Protein AF-A0A3D3WXB6-F1 (afdb_monomer)

Secondary structure (DSSP, 8-state):
--HHHHHHHHHT----------S----SS-HHHHHHHHHHHHHHHHHHHHHH----S--------TTTSHHHHHHHH-HHHHHHHHHHHHHHHHHHHHHHHHS-SSTTT-HHHIIIIIIIIIIHHHHHHHH--THHHH-HHHHHHHHHHHHHHHHSTT--SS--PPPPP-

pLDDT: mean 78.6, std 14.73, range [49.75, 97.19]

Structure (mmCIF, N/CA/C/O backbone):
data_AF-A0A3D3WXB6-F1
#
_entry.id   AF-A0A3D3WXB6-F1
#
loop_
_atom_site.group_PDB
_atom_site.id
_atom_site.type_symbol
_atom_site.label_atom_id
_atom_site.label_alt_id
_atom_site.label_comp_id
_atom_site.label_asym_id
_atom_site.label_entity_id
_atom_site.label_seq_id
_atom_site.pdbx_PDB_ins_code
_atom_site.Cartn_x
_atom_site.Cartn_y
_atom_site.Cartn_z
_atom_site.occupancy
_atom_site.B_iso_or_equiv
_atom_site.auth_seq_id
_atom_site.auth_comp_id
_atom_site.auth_asym_id
_atom_site.auth_atom_id
_atom_site.pdbx_PDB_model_num
ATOM 1 N N . MET A 1 1 ? -17.976 31.679 -28.325 1.00 53.91 1 MET A N 1
ATOM 2 C CA . MET A 1 1 ? -17.244 31.969 -27.070 1.00 53.91 1 MET A CA 1
ATOM 3 C C . MET A 1 1 ? -16.551 30.765 -26.379 1.00 53.91 1 MET A C 1
ATOM 5 O O . MET A 1 1 ? -16.183 30.935 -25.226 1.00 53.91 1 MET A O 1
ATOM 9 N N . PRO A 1 2 ? -16.252 29.606 -27.017 1.00 57.16 2 PRO A N 1
ATOM 10 C CA . PRO A 1 2 ? -15.412 28.576 -26.374 1.00 57.16 2 PRO A CA 1
ATOM 11 C C . PRO A 1 2 ? -13.891 28.551 -26.694 1.00 57.16 2 PRO A C 1
ATOM 13 O O . PRO A 1 2 ? -13.177 27.935 -25.907 1.00 57.16 2 PRO A O 1
ATOM 16 N N . PRO A 1 3 ? -13.319 29.182 -27.753 1.00 55.06 3 PRO A N 1
ATOM 17 C CA . PRO A 1 3 ? -11.898 28.958 -28.074 1.00 55.06 3 PRO A CA 1
ATOM 18 C C . PRO A 1 3 ? -10.931 29.712 -27.146 1.00 55.06 3 PRO A C 1
ATOM 20 O O . PRO A 1 3 ? -9.820 29.249 -26.905 1.00 55.06 3 PRO A O 1
ATOM 23 N N . ALA A 1 4 ? -11.356 30.847 -26.579 1.00 55.84 4 ALA A N 1
ATOM 24 C CA . ALA A 1 4 ? -10.511 31.669 -25.710 1.00 55.84 4 ALA A CA 1
ATOM 25 C C . ALA A 1 4 ? -10.256 31.020 -24.335 1.00 55.84 4 ALA A C 1
ATOM 27 O O . ALA A 1 4 ? -9.158 31.130 -23.802 1.00 55.84 4 ALA A O 1
ATOM 28 N N . LEU A 1 5 ? -11.236 30.288 -23.787 1.00 57.22 5 LEU A N 1
ATOM 29 C CA . LEU A 1 5 ? -11.084 29.556 -22.521 1.00 57.22 5 LEU A CA 1
ATOM 30 C C . LEU A 1 5 ? -10.130 28.358 -22.656 1.00 57.22 5 LEU A C 1
ATOM 32 O O . LEU A 1 5 ? -9.362 28.083 -21.736 1.00 57.22 5 LEU A O 1
ATOM 36 N N . ALA A 1 6 ? -10.126 27.687 -23.813 1.00 56.78 6 ALA A N 1
ATOM 37 C CA . ALA A 1 6 ? -9.205 26.584 -24.086 1.00 56.78 6 ALA A CA 1
ATOM 38 C C . ALA A 1 6 ? -7.742 27.060 -24.180 1.00 56.78 6 ALA A C 1
ATOM 40 O O . ALA A 1 6 ? -6.854 26.407 -23.635 1.00 56.78 6 ALA A O 1
ATOM 41 N N . LEU A 1 7 ? -7.499 28.229 -24.792 1.00 56.19 7 LEU A N 1
ATOM 42 C CA . LEU A 1 7 ? -6.156 28.817 -24.897 1.00 56.19 7 LEU A CA 1
ATOM 43 C C . LEU A 1 7 ? -5.570 29.206 -23.528 1.00 56.19 7 LEU A C 1
ATOM 45 O O . LEU A 1 7 ? -4.381 29.006 -23.276 1.00 56.19 7 LEU A O 1
ATOM 49 N N . VAL A 1 8 ? -6.404 29.728 -22.624 1.00 60.19 8 VAL A N 1
ATOM 50 C CA . VAL A 1 8 ? -5.985 30.083 -21.257 1.00 60.19 8 VAL A CA 1
ATOM 51 C C . VAL A 1 8 ? -5.663 28.828 -20.435 1.00 60.19 8 VAL A C 1
ATOM 53 O O . VAL A 1 8 ? -4.673 28.815 -19.708 1.00 60.19 8 VAL A O 1
ATOM 56 N N . GLY A 1 9 ? -6.427 27.742 -20.607 1.00 59.12 9 GLY A N 1
ATOM 57 C CA . GLY A 1 9 ? -6.148 26.454 -19.961 1.00 59.12 9 GLY A CA 1
ATOM 58 C C . GLY A 1 9 ? -4.819 25.823 -20.395 1.00 59.12 9 GLY A C 1
ATOM 59 O O . GLY A 1 9 ? -4.107 25.269 -19.561 1.00 59.12 9 GLY A O 1
ATOM 60 N N . SER A 1 10 ? -4.436 25.962 -21.671 1.00 60.25 10 SER A N 1
ATOM 61 C CA . SER A 1 10 ? -3.147 25.459 -22.173 1.00 60.25 10 SER A CA 1
ATOM 62 C C . SER A 1 10 ? -1.930 26.250 -21.684 1.00 60.25 10 SER A C 1
ATOM 64 O O . SER A 1 10 ? -0.851 25.680 -21.558 1.00 60.25 10 SER A O 1
ATOM 66 N N . LEU A 1 11 ? -2.087 27.539 -21.364 1.00 62.34 11 LEU A N 1
ATOM 67 C CA . LEU A 1 11 ? -1.008 28.373 -20.810 1.00 62.34 11 LEU A CA 1
ATOM 68 C C . LEU A 1 11 ? -0.814 28.166 -19.298 1.00 62.34 11 LEU A C 1
ATOM 70 O O . LEU A 1 11 ? 0.238 28.499 -18.760 1.00 62.34 11 LEU A O 1
ATOM 74 N N . ALA A 1 12 ? -1.806 27.579 -18.625 1.00 62.59 12 ALA A N 1
ATOM 75 C CA . ALA A 1 12 ? -1.734 27.138 -17.233 1.00 62.59 12 ALA A CA 1
ATOM 76 C C . ALA A 1 12 ? -1.320 25.659 -17.095 1.00 62.59 12 ALA A C 1
ATOM 78 O O . ALA A 1 12 ? -1.437 25.080 -16.013 1.00 62.59 12 ALA A O 1
ATOM 79 N N . ALA A 1 13 ? -0.845 25.028 -18.174 1.00 62.56 13 ALA A N 1
ATOM 80 C CA . ALA A 1 13 ? -0.333 23.668 -18.128 1.00 62.56 13 ALA A CA 1
ATOM 81 C C . ALA A 1 13 ? 1.020 23.653 -17.404 1.00 62.56 13 ALA A C 1
ATOM 83 O O . ALA A 1 13 ? 2.072 23.918 -17.983 1.00 62.56 13 ALA A O 1
ATOM 84 N N . TRP A 1 14 ? 0.992 23.366 -16.105 1.00 64.56 14 TRP A N 1
ATOM 85 C CA . TRP A 1 14 ? 2.206 23.067 -15.359 1.00 64.56 14 TRP A CA 1
ATOM 86 C C . TRP A 1 14 ? 2.759 21.708 -15.797 1.00 64.56 14 TRP A C 1
ATOM 88 O O . TRP A 1 14 ? 1.973 20.791 -16.062 1.00 64.56 14 TRP A O 1
ATOM 98 N N . PRO A 1 15 ? 4.092 21.534 -15.844 1.00 63.47 15 PRO A N 1
ATOM 99 C CA . PRO A 1 15 ? 4.677 20.220 -16.042 1.00 63.47 15 PRO A CA 1
ATOM 100 C C . PRO A 1 15 ? 4.175 19.293 -14.932 1.00 63.47 15 PRO A C 1
ATOM 102 O O . PRO A 1 15 ? 4.464 19.488 -13.751 1.00 63.47 15 PRO A O 1
ATOM 105 N N . VAL A 1 16 ? 3.387 18.286 -15.300 1.00 61.62 16 VAL A N 1
ATOM 106 C CA . VAL A 1 16 ? 2.995 17.232 -14.368 1.00 61.62 16 VAL A CA 1
ATOM 107 C C . VAL A 1 16 ? 4.195 16.303 -14.245 1.00 61.62 16 VAL A C 1
ATOM 109 O O . VAL A 1 16 ? 4.446 15.485 -15.118 1.00 61.62 16 VAL A O 1
ATOM 112 N N . TYR A 1 17 ? 4.959 16.411 -13.163 1.00 60.94 17 TYR A N 1
ATOM 113 C CA . TYR A 1 17 ? 6.138 15.567 -12.907 1.00 60.94 17 TYR A CA 1
ATOM 114 C C . TYR A 1 17 ? 5.798 14.106 -12.539 1.00 60.94 17 TYR A C 1
ATOM 116 O O . TYR A 1 17 ? 6.675 13.339 -12.163 1.00 60.94 17 TYR A O 1
ATOM 124 N N . ALA A 1 18 ? 4.538 13.682 -12.683 1.00 59.09 18 ALA A N 1
ATOM 125 C CA . ALA A 1 18 ? 4.076 12.325 -12.375 1.00 59.09 18 ALA A CA 1
ATOM 126 C C . ALA A 1 18 ? 4.216 11.331 -13.549 1.00 59.09 18 ALA A C 1
ATOM 128 O O . ALA A 1 18 ? 3.526 10.311 -13.586 1.00 59.09 18 ALA A O 1
ATOM 129 N N . HIS A 1 19 ? 5.082 11.610 -14.527 1.00 62.78 19 HIS A N 1
ATOM 130 C CA . HIS A 1 19 ? 5.372 10.660 -15.602 1.00 62.78 19 HIS A CA 1
ATOM 131 C C . HIS A 1 19 ? 6.278 9.556 -15.037 1.00 62.78 19 HIS A C 1
ATOM 133 O O . HIS A 1 19 ? 7.495 9.684 -15.012 1.00 62.78 19 HIS A O 1
ATOM 139 N N . GLY A 1 20 ? 5.670 8.476 -14.535 1.00 57.06 20 GLY A N 1
ATOM 140 C CA . GLY A 1 20 ? 6.374 7.343 -13.915 1.00 57.06 20 GLY A CA 1
ATOM 141 C C . GLY A 1 20 ? 7.113 6.421 -14.892 1.00 57.06 20 GLY A C 1
ATOM 142 O O . GLY A 1 20 ? 7.724 5.445 -14.465 1.00 57.06 20 GLY A O 1
ATOM 143 N N . PHE A 1 21 ? 7.059 6.706 -16.192 1.00 56.75 21 PHE A N 1
ATOM 144 C CA . PHE A 1 21 ? 7.788 5.955 -17.206 1.00 56.75 21 PHE A CA 1
ATOM 145 C C . PHE A 1 21 ? 9.068 6.710 -17.562 1.00 56.75 21 PHE A C 1
ATOM 147 O O . PHE A 1 21 ? 9.014 7.856 -18.006 1.00 56.75 21 PHE A O 1
ATOM 154 N N . GLY A 1 22 ? 10.214 6.063 -17.332 1.00 63.41 22 GLY A N 1
ATOM 155 C CA . GLY A 1 22 ? 11.526 6.566 -17.732 1.00 63.41 22 GLY A CA 1
ATOM 156 C C . GLY A 1 22 ? 11.685 6.662 -19.254 1.00 63.41 22 GLY A C 1
ATOM 157 O O . GLY A 1 22 ? 10.726 6.535 -20.017 1.00 63.41 22 GLY A O 1
ATOM 158 N N . GLN A 1 23 ? 12.922 6.881 -19.706 1.00 63.38 23 GLN A N 1
ATOM 159 C CA . GLN A 1 23 ? 13.237 6.914 -21.136 1.00 63.38 23 GLN A CA 1
ATOM 160 C C . GLN A 1 23 ? 12.721 5.656 -21.844 1.00 63.38 23 GLN A C 1
ATOM 162 O O . GLN A 1 23 ? 12.730 4.566 -21.265 1.00 63.38 23 GLN A O 1
ATOM 167 N N . ARG A 1 24 ? 12.287 5.810 -23.105 1.00 62.62 24 ARG A N 1
ATOM 168 C CA . ARG A 1 24 ? 11.930 4.676 -23.965 1.00 62.62 24 ARG A CA 1
ATOM 169 C C . ARG A 1 24 ? 13.079 3.679 -23.937 1.00 62.62 24 ARG A C 1
ATOM 171 O O . ARG A 1 24 ? 14.156 3.947 -24.458 1.00 62.62 24 ARG A O 1
ATOM 178 N N . THR A 1 25 ? 12.849 2.556 -23.271 1.00 60.19 25 THR A N 1
ATOM 179 C CA . THR A 1 25 ? 13.794 1.452 -23.284 1.00 60.19 25 THR A CA 1
ATOM 180 C C . THR A 1 25 ? 13.609 0.778 -24.630 1.00 60.19 25 THR A C 1
ATOM 182 O O . THR A 1 25 ? 12.564 0.178 -24.883 1.00 60.19 25 THR A O 1
ATOM 185 N N . GLU A 1 26 ? 14.580 0.948 -25.521 1.00 73.50 26 GLU A N 1
ATOM 186 C CA . GLU A 1 26 ? 14.616 0.186 -26.764 1.00 73.50 26 GLU A CA 1
ATOM 187 C C . GLU A 1 26 ? 14.695 -1.298 -26.398 1.00 73.50 26 GLU A C 1
ATOM 189 O O . GLU A 1 26 ? 15.518 -1.702 -25.568 1.00 73.50 26 GLU A O 1
ATOM 194 N N . LEU A 1 27 ? 13.795 -2.111 -26.954 1.00 74.56 27 LEU A N 1
ATOM 195 C CA . LEU A 1 27 ? 13.820 -3.537 -26.665 1.00 74.56 27 LEU A CA 1
ATOM 196 C C . LEU A 1 27 ? 15.116 -4.129 -27.234 1.00 74.56 27 LEU A C 1
ATOM 198 O O . LEU A 1 27 ? 15.419 -3.902 -28.405 1.00 74.56 27 LEU A O 1
ATOM 202 N N . PRO A 1 28 ? 15.845 -4.959 -26.466 1.00 79.69 28 PRO A N 1
ATOM 203 C CA . PRO A 1 28 ? 17.051 -5.621 -26.965 1.00 79.69 28 PRO A CA 1
ATOM 204 C C . PRO A 1 28 ? 16.762 -6.627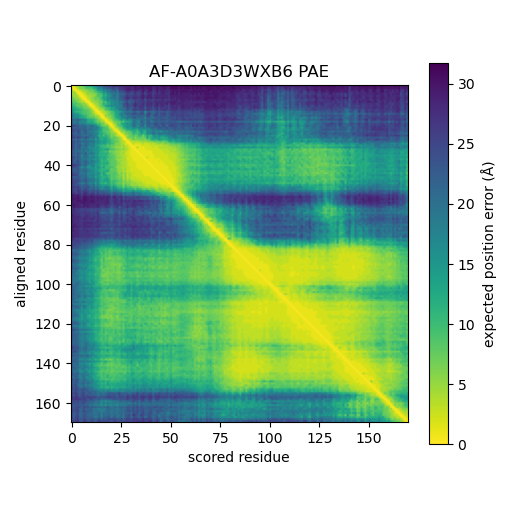 -28.095 1.00 79.69 28 PRO A C 1
ATOM 206 O O . PRO A 1 28 ? 17.688 -7.148 -28.709 1.00 79.69 28 PRO A O 1
ATOM 209 N N . VAL A 1 29 ? 15.484 -6.912 -28.373 1.00 85.06 29 VAL A N 1
ATOM 210 C CA . VAL A 1 29 ? 15.010 -7.906 -29.339 1.00 85.06 29 VAL A CA 1
ATOM 211 C C . VAL A 1 29 ? 14.079 -7.228 -30.356 1.00 85.06 29 VAL A C 1
ATOM 213 O O . VAL A 1 29 ? 13.261 -6.397 -29.952 1.00 85.06 29 VAL A O 1
ATOM 216 N N . PRO A 1 30 ? 14.133 -7.590 -31.656 1.00 90.25 30 PRO A N 1
ATOM 217 C CA . PRO A 1 30 ? 13.221 -7.050 -32.662 1.00 90.25 30 PRO A CA 1
ATOM 218 C C . PRO A 1 30 ? 11.743 -7.201 -32.275 1.00 90.25 30 PRO A C 1
ATOM 220 O O . PRO A 1 30 ? 11.323 -8.248 -31.774 1.00 90.25 30 PRO A O 1
ATOM 223 N N . LEU A 1 31 ? 10.940 -6.175 -32.581 1.00 87.69 31 LEU A N 1
ATOM 224 C CA . LEU A 1 31 ? 9.535 -6.067 -32.168 1.00 87.69 31 LEU A CA 1
ATOM 225 C C . LEU A 1 31 ? 8.700 -7.314 -32.503 1.00 87.69 31 LEU A C 1
ATOM 227 O O . LEU A 1 31 ? 7.903 -7.751 -31.679 1.00 87.69 31 LEU A O 1
ATOM 231 N N . GLY A 1 32 ? 8.898 -7.914 -33.681 1.00 91.81 32 GLY A N 1
ATOM 232 C CA . GLY A 1 32 ? 8.151 -9.106 -34.099 1.00 91.81 32 GLY A CA 1
ATOM 233 C C . GLY A 1 32 ? 8.340 -10.297 -33.155 1.00 91.81 32 GLY A C 1
ATOM 234 O O . GLY A 1 32 ? 7.360 -10.900 -32.725 1.00 91.81 32 GLY A O 1
ATOM 235 N N . TYR A 1 33 ? 9.583 -10.591 -32.762 1.00 91.81 33 TYR A N 1
ATOM 236 C CA . TYR A 1 33 ? 9.871 -11.674 -31.817 1.00 91.81 33 TYR A CA 1
ATOM 237 C C . TYR A 1 33 ? 9.312 -11.376 -30.426 1.00 91.81 33 TYR A C 1
ATOM 239 O O . TYR A 1 33 ? 8.780 -12.276 -29.779 1.00 91.81 33 TYR A O 1
ATOM 247 N N . PHE A 1 34 ? 9.373 -10.114 -29.987 1.00 90.44 34 PHE A N 1
ATOM 248 C CA . PHE A 1 34 ? 8.766 -9.705 -28.723 1.00 90.44 34 PHE A CA 1
ATOM 249 C C . PHE A 1 34 ? 7.247 -9.907 -28.726 1.00 90.44 34 PHE A C 1
ATOM 251 O O . PHE A 1 34 ? 6.714 -10.492 -27.789 1.00 90.44 34 PHE A O 1
ATOM 258 N N . LEU A 1 35 ? 6.550 -9.475 -29.781 1.00 94.19 35 LEU A N 1
ATOM 259 C CA . LEU A 1 35 ? 5.094 -9.609 -29.884 1.00 94.19 35 LEU A CA 1
ATOM 260 C C . LEU A 1 35 ? 4.653 -11.075 -29.933 1.00 94.19 35 LEU A C 1
ATOM 262 O O . LEU A 1 35 ? 3.706 -11.446 -29.241 1.00 94.19 35 LEU A O 1
ATOM 266 N N . VAL A 1 36 ? 5.355 -11.916 -30.700 1.00 96.44 36 VAL A N 1
ATOM 267 C CA . VAL A 1 36 ? 5.080 -13.360 -30.751 1.00 96.44 36 VAL A CA 1
ATOM 268 C C . VAL A 1 36 ? 5.322 -14.001 -29.384 1.00 96.44 36 VAL A C 1
ATOM 270 O O . VAL A 1 36 ? 4.467 -14.740 -28.899 1.00 96.44 36 VAL A O 1
ATOM 273 N N . GLY A 1 37 ? 6.441 -13.684 -28.727 1.00 94.69 37 GLY A N 1
ATOM 274 C CA . GLY A 1 37 ? 6.759 -14.196 -27.394 1.00 94.69 37 GLY A CA 1
ATOM 275 C C . GLY A 1 37 ? 5.751 -13.761 -26.327 1.00 94.69 37 GLY A C 1
ATOM 276 O O . GLY A 1 37 ? 5.265 -14.597 -25.569 1.00 94.69 37 GLY A O 1
ATOM 277 N N . ALA A 1 38 ? 5.383 -12.477 -26.298 1.00 93.69 38 ALA A N 1
ATOM 278 C CA . ALA A 1 38 ? 4.382 -11.941 -25.379 1.00 93.69 38 ALA A CA 1
ATOM 279 C C . ALA A 1 38 ? 3.003 -12.577 -25.617 1.00 93.69 38 ALA A C 1
ATOM 281 O O . ALA A 1 38 ? 2.352 -13.004 -24.664 1.00 93.69 38 ALA A O 1
ATOM 282 N N . GLY A 1 39 ? 2.583 -12.702 -26.880 1.00 97.19 39 GLY A N 1
ATOM 283 C CA . GLY A 1 39 ? 1.328 -13.357 -27.248 1.00 97.19 39 GLY A CA 1
ATOM 284 C C . GLY A 1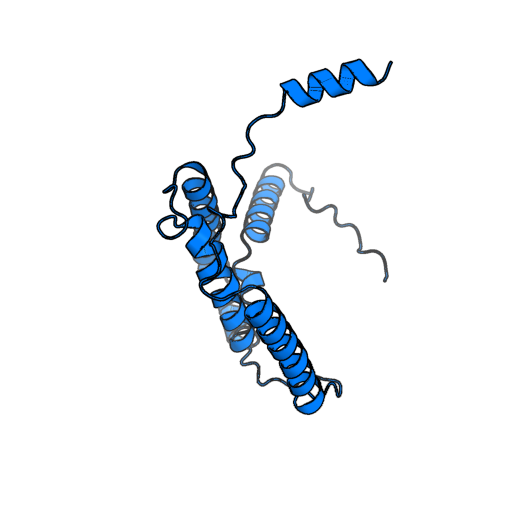 39 ? 1.287 -14.824 -26.820 1.00 97.19 39 GLY A C 1
ATOM 285 O O . GLY A 1 39 ? 0.310 -15.258 -26.208 1.00 97.19 39 GLY A O 1
ATOM 286 N N . LEU A 1 40 ? 2.366 -15.573 -27.068 1.00 97.12 40 LEU A N 1
ATOM 287 C CA . LEU A 1 40 ? 2.489 -16.968 -26.640 1.00 97.12 40 LEU A CA 1
ATOM 288 C C . LEU A 1 40 ? 2.486 -17.105 -25.116 1.00 97.12 40 LEU A C 1
ATOM 290 O O . LEU A 1 40 ? 1.788 -17.970 -24.597 1.00 97.12 40 LEU A O 1
ATOM 294 N N . ALA A 1 41 ? 3.216 -16.253 -24.393 1.00 96.50 41 ALA A N 1
ATOM 295 C CA . ALA A 1 41 ? 3.247 -16.282 -22.932 1.00 96.50 41 ALA A CA 1
ATOM 296 C C . ALA A 1 41 ? 1.849 -16.061 -22.333 1.00 96.50 41 ALA A C 1
ATOM 298 O O . ALA A 1 41 ? 1.425 -16.816 -21.456 1.00 96.50 41 ALA A O 1
ATOM 299 N N . VAL A 1 42 ? 1.104 -15.075 -22.850 1.00 96.69 42 VAL A N 1
ATOM 300 C CA . VAL A 1 42 ? -0.282 -14.820 -22.438 1.00 96.69 42 VAL A CA 1
ATOM 301 C C . VAL A 1 42 ? -1.166 -16.026 -22.762 1.00 96.69 42 VAL A C 1
ATOM 303 O O . VAL A 1 42 ? -1.808 -16.557 -21.857 1.00 96.69 42 VAL A O 1
ATOM 306 N N . ALA A 1 43 ? -1.160 -16.518 -24.005 1.00 97.06 43 ALA A N 1
ATOM 307 C CA . ALA A 1 43 ? -1.972 -17.668 -24.410 1.00 97.06 43 ALA A CA 1
ATOM 308 C C . ALA A 1 43 ? -1.694 -18.912 -23.547 1.00 97.06 43 ALA A C 1
ATOM 310 O O . ALA A 1 43 ? -2.626 -19.525 -23.027 1.00 97.06 43 ALA A O 1
ATOM 311 N N . LEU A 1 44 ? -0.420 -19.246 -23.327 1.00 96.50 44 LEU A N 1
ATOM 312 C CA . LEU A 1 44 ? -0.015 -20.380 -22.496 1.00 96.50 44 LEU A CA 1
ATOM 313 C C . LEU A 1 44 ? -0.423 -20.199 -21.033 1.00 96.50 44 LEU A C 1
ATOM 315 O O . LEU A 1 44 ? -0.878 -21.160 -20.421 1.00 96.50 44 LEU A O 1
ATOM 319 N N . SER A 1 45 ? -0.325 -18.989 -20.471 1.00 94.38 45 SER A N 1
ATOM 320 C CA . SER A 1 45 ? -0.787 -18.728 -19.101 1.00 94.38 45 SER A CA 1
ATOM 321 C C . SER A 1 45 ? -2.286 -18.992 -18.932 1.00 94.38 45 SER A C 1
ATOM 323 O O . SER A 1 45 ? -2.681 -19.630 -17.959 1.00 94.38 45 SER A O 1
ATOM 325 N N . PHE A 1 46 ? -3.115 -18.590 -19.902 1.00 94.19 46 PHE A N 1
ATOM 326 C CA . PHE A 1 46 ? -4.547 -18.887 -19.889 1.00 94.19 46 PHE A CA 1
ATOM 327 C C . PHE A 1 46 ? -4.816 -20.382 -20.043 1.00 94.19 46 PHE A C 1
ATOM 329 O O . PHE A 1 46 ? -5.664 -20.907 -19.329 1.00 94.19 46 PHE A O 1
ATOM 336 N N . VAL A 1 47 ? -4.088 -21.079 -20.924 1.00 94.94 47 VAL A N 1
ATOM 337 C CA . VAL A 1 47 ? -4.205 -22.539 -21.068 1.00 94.94 47 VAL A CA 1
ATOM 338 C C . VAL A 1 47 ? -3.846 -23.241 -19.759 1.00 94.94 47 VAL A C 1
ATOM 340 O O . VAL A 1 47 ? -4.595 -24.104 -19.309 1.00 94.94 47 VAL A O 1
ATOM 343 N N . LEU A 1 48 ? -2.751 -22.844 -19.107 1.00 92.62 48 LEU A N 1
ATOM 344 C CA . LEU A 1 48 ? -2.338 -23.395 -17.816 1.00 92.62 48 LEU A CA 1
ATOM 345 C C . LEU A 1 48 ? -3.376 -23.118 -16.730 1.00 92.62 48 LEU A C 1
ATOM 347 O O . LEU A 1 48 ? -3.766 -24.037 -16.025 1.00 92.62 48 LEU A O 1
ATOM 351 N N . ILE A 1 49 ? -3.872 -21.886 -16.607 1.00 89.06 49 ILE A N 1
ATOM 352 C CA . ILE A 1 49 ? -4.894 -21.551 -15.606 1.00 89.06 49 ILE A CA 1
ATOM 353 C C . ILE A 1 49 ? -6.191 -22.320 -15.887 1.00 89.06 49 ILE A C 1
ATOM 355 O O . ILE A 1 49 ? -6.755 -22.902 -14.972 1.00 89.06 49 ILE A O 1
ATOM 359 N N . SER A 1 50 ? -6.630 -22.388 -17.144 1.00 88.06 50 SER A N 1
ATOM 360 C CA . SER A 1 50 ? -7.844 -23.106 -17.556 1.00 88.06 50 SER A CA 1
ATOM 361 C C . SER A 1 50 ? -7.771 -24.613 -17.287 1.00 88.06 50 SER A C 1
ATOM 363 O O . SER A 1 50 ? -8.779 -25.235 -16.975 1.00 88.06 50 SER A O 1
ATOM 365 N N . THR A 1 51 ? -6.580 -25.210 -17.406 1.00 87.88 51 THR A N 1
ATOM 366 C CA . THR A 1 51 ? -6.384 -26.658 -17.221 1.00 87.88 51 THR A CA 1
ATOM 367 C C . THR A 1 51 ? -6.032 -27.050 -15.788 1.00 87.88 51 THR A C 1
ATOM 369 O O . THR A 1 51 ? -6.374 -28.152 -15.371 1.00 87.88 51 THR A O 1
ATOM 372 N N . LEU A 1 52 ? -5.340 -26.185 -15.041 1.00 83.75 52 LEU A N 1
ATOM 373 C CA . LEU A 1 52 ? -4.832 -26.488 -13.698 1.00 83.75 52 LEU A CA 1
ATOM 374 C C . LEU A 1 52 ? -5.693 -25.912 -12.569 1.00 83.75 52 LEU A C 1
ATOM 376 O O . LEU A 1 52 ? -5.584 -26.381 -11.436 1.00 83.75 52 LEU A O 1
ATOM 380 N N . VAL A 1 53 ? -6.492 -24.874 -12.830 1.00 80.75 53 VAL A N 1
ATOM 381 C CA . VAL A 1 53 ? -7.298 -24.209 -11.800 1.00 80.75 53 VAL A CA 1
ATOM 382 C C . VAL A 1 53 ? -8.754 -24.630 -11.936 1.00 80.75 53 VAL A C 1
ATOM 384 O O . VAL A 1 53 ? -9.498 -24.098 -12.757 1.00 80.75 53 VAL A O 1
ATOM 387 N N . ASP A 1 54 ? -9.182 -25.542 -11.066 1.00 75.00 54 ASP A N 1
ATOM 388 C CA . ASP A 1 54 ? -10.597 -25.854 -10.894 1.00 75.00 54 ASP A CA 1
ATOM 389 C C . ASP A 1 54 ? -11.321 -24.697 -10.191 1.00 75.00 54 ASP A C 1
ATOM 391 O O . ASP A 1 54 ? -11.033 -24.341 -9.047 1.00 75.00 54 ASP A O 1
ATOM 395 N N . ILE A 1 55 ? -12.311 -24.120 -10.878 1.00 66.25 55 ILE A N 1
ATOM 396 C CA . ILE A 1 55 ? -13.190 -23.051 -10.365 1.00 66.25 55 ILE A CA 1
ATOM 397 C C . ILE A 1 55 ? -14.392 -23.658 -9.607 1.00 66.25 55 ILE A C 1
ATOM 399 O O . ILE A 1 55 ? -15.406 -22.999 -9.370 1.00 66.25 55 ILE A O 1
ATOM 403 N N . SER A 1 56 ? -14.326 -24.940 -9.227 1.00 58.03 56 SER A N 1
ATOM 404 C CA . SER A 1 56 ? -15.370 -25.576 -8.424 1.00 58.03 56 SER A CA 1
ATOM 405 C C . SER A 1 56 ? -15.428 -24.903 -7.050 1.00 58.03 56 SER A C 1
ATOM 407 O O . SER A 1 56 ? -14.439 -24.855 -6.320 1.00 58.03 56 SER A O 1
ATOM 409 N N . GLY A 1 57 ? -16.586 -24.315 -6.750 1.00 60.72 57 GLY A N 1
ATOM 410 C CA . GLY A 1 57 ? -16.789 -23.354 -5.673 1.00 60.72 57 GLY A CA 1
ATOM 411 C C . GLY A 1 57 ? -16.333 -23.817 -4.288 1.00 60.72 57 GLY A C 1
ATOM 412 O O . GLY A 1 57 ? -16.476 -24.977 -3.916 1.00 60.72 57 GLY A O 1
ATOM 413 N N . GLN A 1 58 ? -15.894 -22.820 -3.514 1.00 56.22 58 GLN A N 1
ATOM 414 C CA . GLN A 1 58 ? -15.217 -22.869 -2.212 1.00 56.22 58 GLN A CA 1
ATOM 415 C C . GLN A 1 58 ? -13.701 -23.071 -2.332 1.00 56.22 58 GLN A C 1
ATOM 417 O O . GLN A 1 58 ? -13.203 -24.189 -2.203 1.00 56.22 58 GLN A O 1
ATOM 422 N N . PRO A 1 59 ? -12.935 -21.977 -2.497 1.00 54.31 59 PRO A N 1
ATOM 423 C CA . PRO A 1 59 ? -11.496 -22.025 -2.321 1.00 54.31 59 PRO A CA 1
ATOM 424 C C . PRO A 1 59 ? -11.170 -22.324 -0.850 1.00 54.31 59 PRO A C 1
ATOM 426 O O . PRO A 1 59 ? -10.949 -21.422 -0.040 1.00 54.31 59 PRO A O 1
ATOM 429 N N . SER A 1 60 ? -11.125 -23.607 -0.492 1.00 55.00 60 SER A N 1
ATOM 430 C CA . SER A 1 60 ? -10.531 -24.089 0.754 1.00 55.00 60 SER A CA 1
ATOM 431 C C . SER A 1 60 ? -9.011 -24.100 0.599 1.00 55.00 60 SER A C 1
ATOM 433 O O . SER A 1 60 ? -8.357 -25.136 0.685 1.00 55.00 60 SER A O 1
ATOM 435 N N . TYR A 1 61 ? -8.429 -22.930 0.329 1.00 55.56 61 TYR A N 1
ATOM 436 C CA . TYR A 1 61 ? -6.991 -22.765 0.477 1.00 55.56 61 TYR A CA 1
ATOM 437 C C . TYR A 1 61 ? -6.656 -22.941 1.957 1.00 55.56 61 TYR A C 1
ATOM 439 O O . TYR A 1 61 ? -7.347 -22.397 2.825 1.00 55.56 61 TYR A O 1
ATOM 447 N N . TRP A 1 62 ? -5.587 -23.678 2.253 1.00 51.38 62 TRP A N 1
ATOM 448 C CA . TRP A 1 62 ? -5.021 -23.757 3.595 1.00 51.38 62 TRP A CA 1
ATOM 449 C C . TRP A 1 62 ? -4.520 -22.362 3.989 1.00 51.38 62 TRP A C 1
ATOM 451 O O . TRP A 1 62 ? -3.388 -21.976 3.714 1.00 51.38 62 TRP A O 1
ATOM 461 N N . ARG A 1 63 ? -5.394 -21.553 4.587 1.00 57.31 63 ARG A N 1
ATOM 462 C CA . ARG A 1 63 ? -5.046 -20.234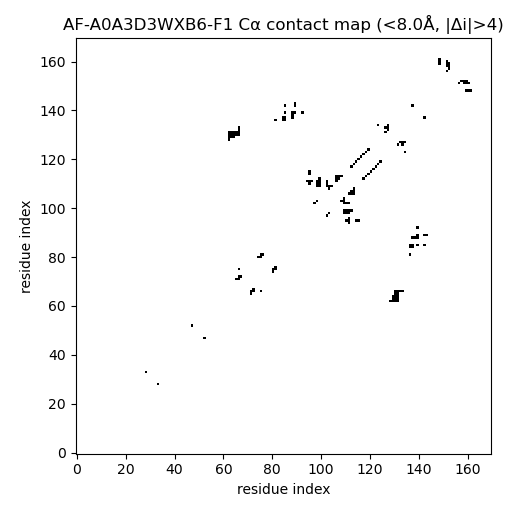 5.111 1.00 57.31 63 ARG A CA 1
ATOM 463 C C . ARG A 1 63 ? -4.807 -20.398 6.595 1.00 57.31 63 ARG A C 1
ATOM 465 O O . ARG A 1 63 ? -5.744 -20.598 7.368 1.00 57.31 63 ARG A O 1
ATOM 472 N N . HIS A 1 64 ? -3.551 -20.290 7.004 1.00 55.69 64 HIS A N 1
ATOM 473 C CA . HIS A 1 64 ? -3.228 -20.129 8.409 1.00 55.69 64 HIS A CA 1
ATOM 474 C C . HIS A 1 64 ? -3.658 -18.724 8.840 1.00 55.69 64 HIS A C 1
ATOM 476 O O . HIS A 1 64 ? -2.905 -17.759 8.802 1.00 55.69 64 HIS A O 1
ATOM 482 N N . ASN A 1 65 ? -4.927 -18.595 9.224 1.00 57.56 65 ASN A N 1
ATOM 483 C CA . ASN A 1 65 ? -5.461 -17.361 9.776 1.00 57.56 65 ASN A CA 1
ATOM 484 C C . ASN A 1 65 ? -4.973 -17.201 11.222 1.00 57.56 65 ASN A C 1
ATOM 486 O O . ASN A 1 65 ? -5.708 -17.484 12.171 1.00 57.56 65 ASN A O 1
ATOM 490 N N . LEU A 1 66 ? -3.730 -16.740 11.386 1.00 57.19 66 LEU A N 1
ATOM 491 C CA . LEU A 1 66 ? -3.140 -16.490 12.704 1.00 57.19 66 LEU A CA 1
ATOM 492 C C . LEU A 1 66 ? -3.914 -15.416 13.477 1.00 57.19 66 LEU A C 1
ATOM 494 O O . LEU A 1 66 ? -3.847 -15.408 14.695 1.00 57.19 66 LEU A O 1
ATOM 498 N N . ILE A 1 67 ? -4.670 -14.540 12.801 1.00 54.69 67 ILE A N 1
ATOM 499 C CA . ILE A 1 67 ? -5.500 -13.495 13.428 1.00 54.69 67 ILE A CA 1
ATOM 500 C C . ILE A 1 67 ? -6.857 -14.052 13.900 1.00 54.69 67 ILE A C 1
ATOM 502 O O . ILE A 1 67 ? -7.441 -13.531 14.853 1.00 54.69 67 ILE A O 1
ATOM 506 N N . GLY A 1 68 ? -7.357 -15.121 13.276 1.00 51.47 68 GLY A N 1
ATOM 507 C CA . GLY A 1 68 ? -8.654 -15.739 13.563 1.00 51.47 68 GLY A CA 1
ATOM 508 C C . GLY A 1 68 ? -8.705 -16.558 14.855 1.00 51.47 68 GLY A C 1
ATOM 509 O O . GLY A 1 68 ? -9.800 -16.864 15.331 1.00 51.47 68 GLY A O 1
ATOM 510 N N . HIS A 1 69 ? -7.554 -16.886 15.443 1.00 55.84 69 HIS A N 1
ATOM 511 C CA . HIS A 1 69 ? -7.482 -17.614 16.705 1.00 55.84 69 HIS A CA 1
ATOM 512 C C . HIS A 1 69 ? -7.992 -16.742 17.871 1.00 55.84 69 HIS A C 1
ATOM 514 O O . HIS A 1 69 ? -7.773 -15.534 17.941 1.00 55.84 69 HIS A O 1
ATOM 520 N N . ARG A 1 70 ? -8.718 -17.329 18.829 1.00 53.19 70 ARG A N 1
ATOM 521 C CA . ARG A 1 70 ? -9.330 -16.565 19.942 1.00 53.19 70 ARG A CA 1
ATOM 522 C C . ARG A 1 70 ? -8.293 -15.795 20.777 1.00 53.19 70 ARG A C 1
ATOM 524 O O . ARG A 1 70 ? -8.601 -14.732 21.305 1.00 53.19 70 ARG A O 1
ATOM 531 N N . TRP A 1 71 ? -7.065 -16.306 20.831 1.00 49.75 71 TRP A N 1
ATOM 532 C CA . TRP A 1 71 ? -5.932 -15.714 21.545 1.00 49.75 71 TRP A CA 1
ATOM 533 C C . TRP A 1 71 ? -5.311 -14.521 20.809 1.00 49.75 71 TRP A C 1
ATOM 535 O O . TRP A 1 71 ? -5.040 -13.493 21.428 1.00 49.75 71 TRP A O 1
ATOM 545 N N . SER A 1 72 ? -5.163 -14.602 19.484 1.00 55.16 72 SER A N 1
ATOM 546 C CA . SER A 1 72 ? -4.666 -13.488 18.671 1.00 55.16 72 SER A CA 1
ATOM 547 C C . SER A 1 72 ? -5.640 -12.320 18.683 1.00 55.16 72 SER A C 1
ATOM 549 O O . SER A 1 72 ? -5.193 -11.189 18.807 1.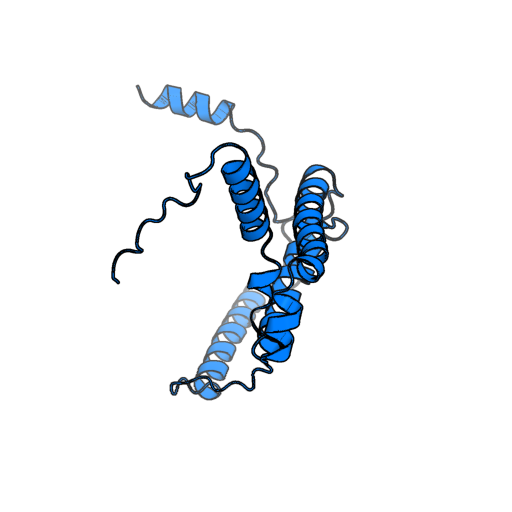00 55.16 72 SER A O 1
ATOM 551 N N . LYS A 1 73 ? -6.961 -12.565 18.654 1.00 56.31 73 LYS A N 1
ATOM 552 C CA . LYS A 1 73 ? -7.959 -11.493 18.808 1.00 56.31 73 LYS A CA 1
ATOM 553 C C . LYS A 1 73 ? -7.793 -10.740 20.123 1.00 56.31 73 LYS A C 1
ATOM 555 O O . LYS A 1 73 ? -7.852 -9.521 20.085 1.00 56.31 73 LYS A O 1
ATOM 560 N N . GLY A 1 74 ? -7.567 -11.417 21.250 1.00 53.88 74 GLY A N 1
ATOM 561 C CA . GLY A 1 74 ? -7.393 -10.764 22.557 1.00 53.88 74 GLY A CA 1
ATOM 562 C C . GLY A 1 74 ? -6.147 -9.875 22.627 1.00 53.88 74 GLY A C 1
ATOM 563 O O . GLY A 1 74 ? -6.221 -8.733 23.072 1.00 53.88 74 GLY A O 1
ATOM 564 N N . VAL A 1 75 ? -5.015 -10.353 22.104 1.00 57.56 75 VAL A N 1
ATOM 565 C CA . VAL A 1 75 ? -3.755 -9.587 22.095 1.00 57.56 75 VAL A CA 1
ATOM 566 C C . VAL A 1 75 ? -3.770 -8.465 21.047 1.00 57.56 75 VAL A C 1
ATOM 568 O O . VAL A 1 75 ? -3.271 -7.375 21.322 1.00 57.56 75 VAL A O 1
ATOM 571 N N . LEU A 1 76 ? -4.389 -8.683 19.879 1.00 55.88 76 LEU A N 1
ATOM 572 C CA . LEU A 1 76 ? -4.553 -7.674 18.820 1.00 55.88 76 LEU A CA 1
ATOM 573 C C . LEU A 1 76 ? -5.746 -6.732 19.033 1.00 55.88 76 LEU A C 1
ATOM 575 O O . LEU A 1 76 ? -5.914 -5.824 18.233 1.00 55.88 76 LEU A O 1
ATOM 579 N N . THR A 1 77 ? -6.597 -6.912 20.045 1.00 59.41 77 THR A N 1
ATOM 580 C CA . THR A 1 77 ? -7.656 -5.930 20.371 1.00 59.41 77 THR A CA 1
ATOM 581 C C . THR A 1 77 ? -7.264 -4.997 21.503 1.00 59.41 77 THR A C 1
ATOM 583 O O . THR A 1 77 ? -7.925 -3.973 21.684 1.00 59.41 77 THR A O 1
ATOM 586 N N . SER A 1 78 ? -6.178 -5.290 22.226 1.00 65.12 78 SER A N 1
ATOM 587 C CA . SER A 1 78 ? -5.690 -4.381 23.254 1.00 65.12 78 SER A CA 1
ATOM 588 C C . SER A 1 78 ? -5.252 -3.055 22.614 1.00 65.12 78 SER A C 1
ATOM 590 O O . SER A 1 78 ? -4.412 -3.039 21.708 1.00 65.12 78 SER A O 1
ATOM 592 N N . PRO A 1 79 ? -5.803 -1.911 23.056 1.00 65.94 79 PRO A N 1
ATOM 593 C CA . PRO A 1 79 ? -5.457 -0.613 22.488 1.00 65.94 79 PRO A CA 1
ATOM 594 C C . PRO A 1 79 ? -3.970 -0.283 22.672 1.00 65.94 79 PRO A C 1
ATOM 596 O O . PRO A 1 79 ? -3.403 0.395 21.820 1.00 65.94 79 PRO A O 1
ATOM 599 N N . LEU A 1 80 ? -3.329 -0.807 23.724 1.00 72.50 80 LEU A N 1
ATOM 600 C CA . LEU A 1 80 ? -1.916 -0.574 24.040 1.00 72.50 80 LEU A CA 1
ATOM 601 C C . LEU A 1 80 ? -0.960 -1.278 23.070 1.00 72.50 80 LEU A C 1
ATOM 603 O O . LEU A 1 80 ? 0.034 -0.687 22.666 1.00 72.50 80 LEU A O 1
ATOM 607 N N . THR A 1 81 ? -1.261 -2.513 22.665 1.00 76.25 81 THR A N 1
ATOM 608 C CA . THR A 1 81 ? -0.423 -3.275 21.719 1.00 76.25 81 THR A CA 1
ATOM 609 C C . THR A 1 81 ? -0.621 -2.795 20.285 1.00 76.25 81 THR A C 1
ATOM 611 O O . THR A 1 81 ? 0.312 -2.809 19.484 1.00 76.25 81 THR A O 1
ATOM 614 N N . LEU A 1 82 ? -1.824 -2.319 19.956 1.00 82.25 82 LEU A N 1
ATOM 615 C CA . LEU A 1 82 ? -2.126 -1.772 18.638 1.00 82.25 82 LEU A CA 1
ATOM 616 C C . LEU A 1 82 ? -1.577 -0.365 18.423 1.00 82.25 82 LEU A C 1
ATOM 618 O O . LEU A 1 82 ? -1.305 -0.000 17.284 1.00 82.25 82 LEU A O 1
ATOM 622 N N . LEU A 1 83 ? -1.447 0.445 19.472 1.00 85.12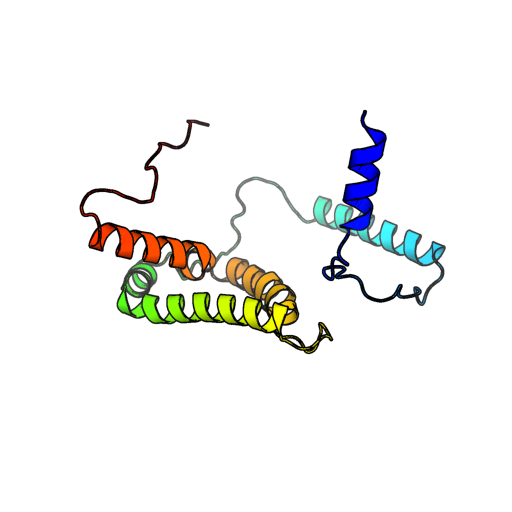 83 LEU A N 1
ATOM 623 C CA . LEU A 1 83 ? -0.970 1.821 19.354 1.00 85.12 83 LEU A CA 1
ATOM 624 C C . LEU A 1 83 ? 0.394 1.939 18.644 1.00 85.12 83 LEU A C 1
ATOM 626 O O . LEU A 1 83 ? 0.452 2.696 17.675 1.00 85.12 83 LEU A O 1
ATOM 630 N N . PRO A 1 84 ? 1.455 1.188 19.009 1.00 88.06 84 PRO A N 1
ATOM 631 C CA . PRO A 1 84 ? 2.729 1.259 18.293 1.00 88.06 84 PRO A CA 1
ATOM 632 C C . PRO A 1 84 ? 2.596 0.824 16.830 1.00 88.06 84 PRO A C 1
ATOM 634 O O . PRO A 1 84 ? 3.130 1.486 15.949 1.00 88.06 84 PRO A O 1
ATOM 637 N N . VAL A 1 85 ? 1.812 -0.219 16.540 1.00 88.81 85 VAL A N 1
ATOM 638 C CA . VAL A 1 85 ? 1.555 -0.676 15.161 1.00 88.81 85 VAL A CA 1
ATOM 639 C C . VAL A 1 85 ? 0.868 0.416 14.335 1.00 88.81 85 VAL A C 1
ATOM 641 O O . VAL A 1 85 ? 1.232 0.664 13.185 1.00 88.81 85 VAL A O 1
ATOM 644 N N . LYS A 1 86 ? -0.106 1.107 14.936 1.00 90.19 86 LYS A N 1
ATOM 645 C CA . LYS A 1 86 ? -0.820 2.220 14.308 1.00 90.19 86 LYS A CA 1
ATOM 646 C C . LYS A 1 86 ? 0.097 3.412 14.047 1.00 90.19 86 LYS A C 1
ATOM 648 O O . LYS A 1 86 ? 0.059 3.967 12.953 1.00 90.19 86 LYS A O 1
ATOM 653 N N . LEU A 1 87 ? 0.923 3.780 15.029 1.00 92.56 87 LEU A N 1
ATOM 654 C CA . LEU A 1 87 ? 1.911 4.851 14.896 1.00 92.56 87 LEU A CA 1
ATOM 655 C C . LEU A 1 87 ? 2.907 4.544 13.780 1.00 92.56 87 LEU A C 1
ATOM 657 O O . LEU A 1 87 ? 3.119 5.395 12.924 1.00 92.56 87 LEU A O 1
ATOM 661 N N . VAL A 1 88 ? 3.460 3.328 13.746 1.00 94.12 88 VAL A N 1
ATOM 662 C CA . VAL A 1 88 ? 4.394 2.899 12.696 1.00 94.12 88 VAL A CA 1
ATOM 663 C C . VAL A 1 88 ? 3.731 2.958 11.325 1.00 94.12 88 VAL A C 1
ATOM 665 O O . VAL A 1 88 ? 4.329 3.478 10.392 1.00 94.12 88 VAL A O 1
ATOM 668 N N . SER A 1 89 ? 2.488 2.492 11.188 1.00 93.31 89 SER A N 1
ATOM 669 C CA . SER A 1 89 ? 1.774 2.563 9.909 1.00 93.31 89 SER A CA 1
ATOM 670 C C . SER A 1 89 ? 1.590 4.004 9.412 1.00 93.31 89 SER A C 1
ATOM 672 O O . SER A 1 89 ? 1.917 4.318 8.266 1.00 93.31 89 SER A O 1
ATOM 674 N N . VAL A 1 90 ? 1.112 4.904 10.276 1.00 95.12 90 VAL A N 1
ATOM 675 C CA . VAL A 1 90 ? 0.918 6.316 9.910 1.00 95.12 90 VAL A CA 1
ATOM 676 C C . VAL A 1 90 ? 2.259 7.009 9.655 1.00 95.12 90 VAL A C 1
ATOM 678 O O . VAL A 1 90 ? 2.365 7.802 8.722 1.00 95.12 90 VAL A O 1
ATOM 681 N N . PHE A 1 91 ? 3.297 6.675 10.424 1.00 95.81 91 PHE A N 1
ATOM 682 C CA . PHE A 1 91 ? 4.658 7.156 10.203 1.00 95.81 91 PHE A CA 1
ATOM 683 C C . PHE A 1 91 ? 5.200 6.717 8.841 1.00 95.81 91 PHE A C 1
ATOM 685 O O . PHE A 1 91 ? 5.712 7.552 8.103 1.00 95.81 91 PHE A O 1
ATOM 692 N N . LEU A 1 92 ? 5.040 5.442 8.472 1.00 95.44 92 LEU A N 1
ATOM 693 C CA . LEU A 1 92 ? 5.449 4.930 7.164 1.00 95.44 92 LEU A CA 1
ATOM 694 C C . LEU A 1 92 ? 4.702 5.639 6.032 1.00 95.44 92 LEU A C 1
ATOM 696 O O . LEU A 1 92 ? 5.329 6.010 5.046 1.00 95.44 92 LEU A O 1
ATOM 700 N N . LEU A 1 93 ? 3.398 5.902 6.184 1.00 95.44 93 LEU A N 1
ATOM 701 C CA . LEU A 1 93 ? 2.654 6.714 5.217 1.00 95.44 93 LEU A CA 1
ATOM 702 C C . LEU A 1 93 ? 3.244 8.130 5.104 1.00 95.44 93 LEU A C 1
ATOM 704 O O . LEU A 1 93 ? 3.462 8.618 3.997 1.00 95.44 93 LEU A O 1
ATOM 708 N N . GLY A 1 94 ? 3.541 8.7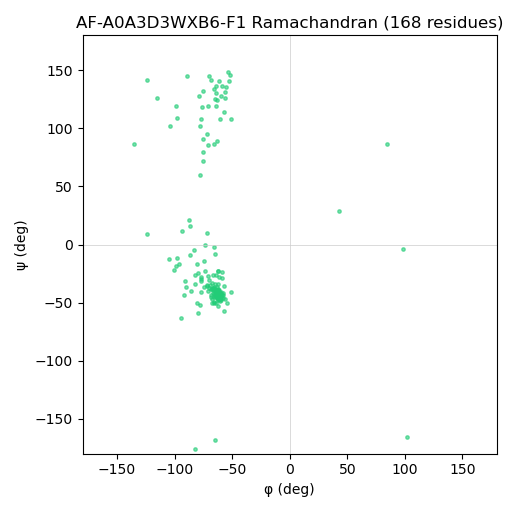77 6.233 1.00 95.50 94 GLY A N 1
ATOM 709 C CA . GLY A 1 94 ? 4.194 10.086 6.257 1.00 95.50 94 GLY A CA 1
ATOM 710 C C . GLY A 1 94 ? 5.567 10.071 5.581 1.00 95.50 94 GLY A C 1
ATOM 711 O O . GLY A 1 94 ? 5.876 10.973 4.807 1.00 95.50 94 GLY A O 1
ATOM 712 N N . LEU A 1 95 ? 6.355 9.017 5.802 1.00 95.56 95 LEU A N 1
ATOM 713 C CA . LEU A 1 95 ? 7.664 8.827 5.184 1.00 95.56 95 LEU A CA 1
ATOM 714 C C . LEU A 1 95 ? 7.551 8.633 3.667 1.00 95.56 95 LEU A C 1
ATOM 716 O O . LEU A 1 95 ? 8.314 9.244 2.925 1.00 95.56 95 LEU A O 1
ATOM 720 N N . VAL A 1 96 ? 6.578 7.847 3.192 1.00 95.50 96 VAL A N 1
ATOM 721 C CA . VAL A 1 96 ? 6.278 7.676 1.757 1.00 95.50 96 VAL A CA 1
ATOM 722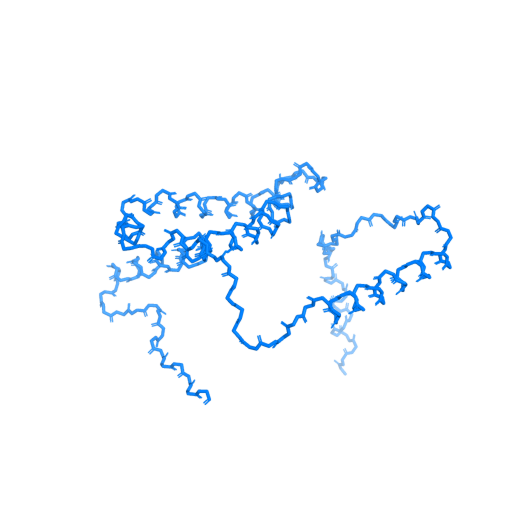 C C . VAL A 1 96 ? 5.928 9.013 1.104 1.00 95.50 96 VAL A C 1
ATOM 724 O O . VAL A 1 96 ? 6.410 9.303 0.011 1.00 95.50 96 VAL A O 1
ATOM 727 N N . ILE A 1 97 ? 5.119 9.842 1.770 1.00 94.62 97 ILE A N 1
ATOM 728 C CA . ILE A 1 97 ? 4.749 11.172 1.269 1.00 94.62 97 ILE A CA 1
ATOM 729 C C . ILE A 1 97 ? 5.978 12.090 1.255 1.00 94.62 97 ILE A C 1
ATOM 731 O O . ILE A 1 97 ? 6.285 12.686 0.227 1.00 94.62 97 ILE A O 1
ATOM 735 N N . ALA A 1 98 ? 6.720 12.168 2.362 1.00 94.50 98 ALA A N 1
ATOM 736 C CA . ALA A 1 98 ? 7.894 13.031 2.485 1.00 94.50 98 ALA A CA 1
ATOM 737 C C . ALA A 1 98 ? 8.981 12.683 1.457 1.00 94.50 98 ALA A C 1
ATOM 739 O O . ALA A 1 98 ? 9.497 13.563 0.773 1.00 94.50 98 ALA A O 1
ATOM 740 N N . THR A 1 99 ? 9.287 11.395 1.299 1.00 93.94 99 THR A N 1
ATOM 741 C CA . THR A 1 99 ? 10.265 10.908 0.310 1.00 93.94 99 THR A CA 1
ATOM 742 C C . THR A 1 99 ? 9.728 10.961 -1.122 1.00 93.94 99 THR A C 1
ATOM 744 O O . THR A 1 99 ? 10.506 11.082 -2.062 1.00 93.94 99 THR A O 1
ATOM 747 N N . GLY A 1 100 ? 8.408 10.971 -1.313 1.00 88.56 100 GLY A N 1
ATOM 748 C CA . GLY A 1 100 ? 7.799 11.247 -2.614 1.00 88.56 100 GLY A CA 1
ATOM 749 C C . GLY A 1 100 ? 8.039 12.682 -3.099 1.00 88.56 100 GLY A C 1
ATOM 750 O O . GLY A 1 100 ? 8.258 12.886 -4.287 1.00 88.56 100 GLY A O 1
ATOM 751 N N . PHE A 1 101 ? 8.036 13.667 -2.192 1.00 88.50 101 PHE A N 1
ATOM 752 C CA . PHE A 1 101 ? 8.267 15.077 -2.540 1.00 88.50 101 PHE A CA 1
ATOM 753 C C . PHE A 1 101 ? 9.738 15.505 -2.479 1.00 88.50 101 PHE A C 1
ATOM 755 O O . PHE A 1 101 ? 10.157 16.332 -3.283 1.00 88.50 101 PHE A O 1
ATOM 762 N N . GLY A 1 102 ? 10.504 14.987 -1.516 1.00 88.06 102 GLY A N 1
ATOM 763 C CA . GLY A 1 102 ? 11.885 15.413 -1.250 1.00 88.06 102 GLY A CA 1
ATOM 764 C C . GLY A 1 102 ? 12.921 14.292 -1.281 1.00 88.06 102 GLY A C 1
ATOM 765 O O . GLY A 1 102 ? 14.044 14.502 -0.834 1.00 88.06 102 GLY A O 1
ATOM 766 N N . GLY A 1 103 ? 12.548 13.091 -1.724 1.00 86.56 103 GLY A N 1
ATOM 767 C CA . GLY A 1 103 ? 13.474 11.968 -1.856 1.00 86.56 103 GLY A CA 1
ATOM 768 C C . GLY A 1 103 ? 14.279 12.006 -3.152 1.00 86.56 103 GLY A C 1
ATOM 769 O O . GLY A 1 103 ? 14.186 12.939 -3.948 1.00 86.56 103 GLY A O 1
ATOM 770 N N . ASP A 1 104 ? 15.073 10.958 -3.356 1.00 89.00 104 ASP A N 1
ATOM 771 C CA . ASP A 1 104 ? 15.948 10.842 -4.519 1.00 89.00 104 ASP A CA 1
ATOM 772 C C . ASP A 1 104 ? 15.147 10.829 -5.843 1.00 89.00 104 ASP A C 1
ATOM 774 O O . ASP A 1 104 ? 14.085 10.198 -5.909 1.00 89.00 104 ASP A O 1
ATOM 778 N N . PRO A 1 105 ? 15.620 11.491 -6.914 1.00 82.94 105 PRO A N 1
ATOM 779 C CA . PRO A 1 105 ? 14.969 11.429 -8.222 1.00 82.94 105 PRO A CA 1
ATOM 780 C C . PRO A 1 105 ? 14.977 10.026 -8.846 1.00 82.94 105 PRO A C 1
ATOM 782 O O . PRO A 1 105 ? 14.109 9.710 -9.659 1.00 82.94 105 PRO A O 1
ATOM 785 N N . SER A 1 106 ? 15.952 9.184 -8.495 1.00 85.25 106 SER A N 1
ATOM 786 C CA . SER A 1 106 ? 16.050 7.803 -8.956 1.00 85.25 106 SER A CA 1
ATOM 787 C C . SER A 1 106 ? 15.037 6.919 -8.220 1.00 85.25 106 SER A C 1
ATOM 789 O O . SER A 1 106 ? 15.154 6.723 -7.005 1.00 85.25 106 SER A O 1
ATOM 791 N N . PRO A 1 107 ? 14.076 6.288 -8.926 1.00 84.19 107 PRO A N 1
ATOM 792 C CA . PRO A 1 107 ? 13.056 5.459 -8.285 1.00 84.19 107 PRO A CA 1
ATOM 793 C C . PRO A 1 107 ? 13.609 4.242 -7.535 1.00 84.19 107 PRO A C 1
ATOM 795 O O . PRO A 1 107 ? 12.945 3.715 -6.653 1.00 84.19 107 PRO A O 1
ATOM 798 N N . LEU A 1 108 ? 14.810 3.772 -7.879 1.00 86.19 108 LEU A N 1
ATOM 799 C CA . LEU A 1 108 ? 15.440 2.632 -7.203 1.00 86.19 108 LEU A CA 1
ATOM 800 C C . LEU A 1 108 ? 16.085 3.021 -5.868 1.00 86.19 108 LEU A C 1
ATOM 802 O O . LEU A 1 108 ? 16.246 2.169 -4.999 1.00 86.19 108 LEU A O 1
ATOM 806 N N . LEU A 1 109 ? 16.459 4.293 -5.713 1.00 89.12 109 LEU A N 1
ATOM 807 C CA . LEU A 1 109 ? 17.075 4.826 -4.495 1.00 89.12 109 LEU A CA 1
ATOM 808 C C . LEU A 1 109 ? 16.056 5.543 -3.604 1.00 89.12 109 LEU A C 1
ATOM 810 O O . LEU A 1 109 ? 16.289 5.724 -2.410 1.00 89.12 109 LEU A O 1
ATOM 814 N N . ASN A 1 110 ? 14.910 5.932 -4.163 1.00 90.75 110 ASN A N 1
ATOM 815 C CA . ASN A 1 110 ? 13.848 6.571 -3.411 1.00 90.75 110 ASN A CA 1
ATOM 816 C C . ASN A 1 110 ? 13.027 5.540 -2.622 1.00 90.75 110 ASN A C 1
ATOM 818 O O . ASN A 1 110 ? 12.496 4.569 -3.164 1.00 90.75 110 ASN A O 1
ATOM 822 N N . PHE A 1 111 ? 12.873 5.791 -1.323 1.00 93.94 111 PHE A N 1
ATOM 823 C CA . PHE A 1 111 ? 12.082 4.947 -0.435 1.00 93.94 111 PHE A CA 1
ATOM 824 C C . PHE A 1 111 ? 10.625 4.805 -0.891 1.00 93.94 111 PHE A C 1
ATOM 826 O O . PHE A 1 111 ? 10.083 3.706 -0.832 1.00 93.94 111 PHE A O 1
ATOM 833 N N . SER A 1 112 ? 9.988 5.887 -1.350 1.00 93.75 112 SER A N 1
ATOM 834 C CA . SER A 1 112 ? 8.561 5.913 -1.692 1.00 93.75 112 SER A CA 1
ATOM 835 C C . SER A 1 112 ? 8.176 4.856 -2.746 1.00 93.75 112 SER A C 1
ATOM 837 O O . SER A 1 112 ? 7.364 3.977 -2.436 1.00 93.75 112 SER A O 1
ATOM 839 N N . PRO A 1 113 ? 8.782 4.840 -3.951 1.00 91.88 113 PRO A N 1
ATOM 840 C CA . PRO A 1 113 ? 8.493 3.819 -4.955 1.00 91.88 113 PRO A CA 1
ATOM 841 C C . PRO A 1 113 ? 8.901 2.407 -4.519 1.00 91.88 113 PRO A C 1
ATOM 843 O O . PRO A 1 113 ? 8.116 1.481 -4.711 1.00 91.88 113 PRO A O 1
ATOM 846 N N . VAL A 1 114 ? 10.066 2.214 -3.890 1.00 93.81 114 VAL A N 1
ATOM 847 C CA . VAL A 1 114 ? 10.496 0.877 -3.435 1.00 93.81 114 VAL A CA 1
ATOM 848 C C . VAL A 1 114 ? 9.531 0.319 -2.388 1.00 93.81 114 VAL A C 1
ATOM 850 O O . VAL A 1 114 ? 9.099 -0.833 -2.474 1.00 93.81 114 VAL A O 1
ATOM 853 N N . PHE A 1 115 ? 9.141 1.141 -1.416 1.00 94.94 115 PHE A N 1
ATOM 854 C CA . PHE A 1 115 ? 8.223 0.731 -0.369 1.00 94.94 115 PHE A CA 1
ATOM 855 C C . PHE A 1 115 ? 6.837 0.427 -0.929 1.00 94.94 115 PHE A C 1
ATOM 857 O O . PHE A 1 115 ? 6.305 -0.637 -0.643 1.00 94.94 115 PHE A O 1
ATOM 864 N N . VAL A 1 116 ? 6.252 1.309 -1.745 1.00 94.00 116 VAL A N 1
ATOM 865 C CA . VAL A 1 116 ? 4.887 1.116 -2.262 1.00 94.00 116 VAL A CA 1
ATOM 866 C C . VAL A 1 116 ? 4.810 -0.061 -3.239 1.00 94.00 116 VAL A C 1
ATOM 868 O O . VAL A 1 116 ? 3.901 -0.887 -3.137 1.00 94.00 116 VAL A O 1
ATOM 871 N N . TRP A 1 117 ? 5.753 -0.175 -4.174 1.00 92.31 117 TRP A N 1
ATOM 872 C CA . TRP A 1 117 ? 5.662 -1.173 -5.242 1.00 92.31 117 TRP A CA 1
ATOM 873 C C . TRP A 1 117 ? 6.211 -2.536 -4.846 1.00 92.31 117 TRP A C 1
ATOM 875 O O . TRP A 1 117 ? 5.619 -3.554 -5.194 1.00 92.31 117 TRP A O 1
ATOM 885 N N . VAL A 1 118 ? 7.318 -2.580 -4.108 1.00 93.00 118 VAL A N 1
ATOM 886 C CA . VAL A 1 118 ? 7.980 -3.845 -3.774 1.00 93.00 118 VAL A CA 1
ATOM 887 C C . VAL A 1 118 ? 7.506 -4.334 -2.414 1.00 93.00 118 VAL A C 1
ATOM 889 O O . VAL A 1 118 ? 6.856 -5.373 -2.307 1.00 93.00 118 VAL A O 1
ATOM 892 N N . ILE A 1 119 ? 7.786 -3.568 -1.361 1.00 93.50 119 ILE A N 1
ATOM 893 C CA . ILE A 1 119 ? 7.528 -4.011 0.016 1.00 93.50 119 ILE A CA 1
ATOM 894 C C . ILE A 1 119 ? 6.022 -4.128 0.263 1.00 93.50 119 ILE A C 1
ATOM 896 O O . ILE A 1 119 ? 5.542 -5.134 0.781 1.00 93.50 119 ILE A O 1
ATOM 900 N N . TRP A 1 120 ? 5.266 -3.112 -0.133 1.00 93.75 120 TRP A N 1
ATOM 901 C CA . TRP A 1 120 ? 3.843 -3.028 0.122 1.00 93.75 120 TRP A CA 1
ATOM 902 C C . TRP A 1 120 ? 3.052 -3.881 -0.868 1.00 93.75 120 TRP A C 1
ATOM 904 O O . TRP A 1 120 ? 2.373 -4.807 -0.445 1.00 93.75 120 TRP A O 1
ATOM 914 N N . TRP A 1 121 ? 3.148 -3.650 -2.179 1.00 93.00 121 TRP A N 1
ATOM 915 C CA . TRP A 1 121 ? 2.324 -4.398 -3.138 1.00 93.00 121 TRP A CA 1
ATOM 916 C C . TRP A 1 121 ? 2.637 -5.904 -3.156 1.00 93.00 121 TRP A C 1
ATOM 918 O O . TRP A 1 121 ? 1.736 -6.738 -3.012 1.00 93.00 121 TRP A O 1
ATOM 928 N N . VAL A 1 122 ? 3.916 -6.271 -3.277 1.00 94.00 122 VAL A N 1
ATOM 929 C CA . VAL A 1 122 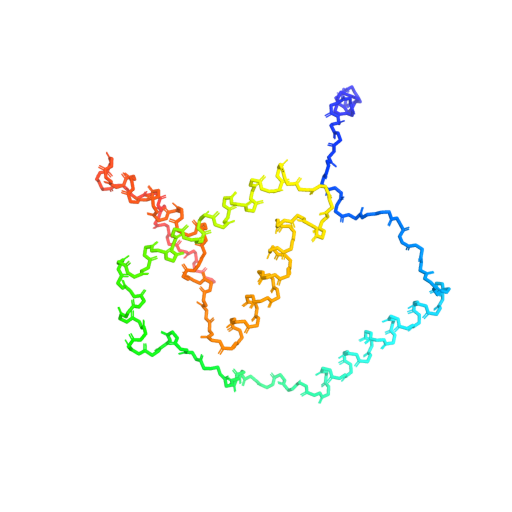? 4.333 -7.683 -3.334 1.00 94.00 122 VAL A CA 1
ATOM 930 C C . VAL A 1 122 ? 4.387 -8.291 -1.932 1.00 94.00 122 VAL A C 1
ATOM 932 O O . VAL A 1 122 ? 3.778 -9.329 -1.681 1.00 94.00 122 VAL A O 1
ATOM 935 N N . GLY A 1 123 ? 5.056 -7.637 -0.982 1.00 93.31 123 GLY A N 1
ATOM 936 C CA . GLY A 1 123 ? 5.197 -8.182 0.371 1.00 93.31 123 GLY A CA 1
ATOM 937 C C . GLY A 1 123 ? 3.865 -8.309 1.118 1.00 93.31 123 GLY A C 1
ATOM 938 O O . GLY A 1 123 ? 3.606 -9.344 1.742 1.00 93.31 123 GLY A O 1
ATOM 939 N N . MET A 1 124 ? 2.974 -7.313 1.027 1.00 90.38 124 MET A N 1
ATOM 940 C CA . MET A 1 124 ? 1.677 -7.372 1.714 1.00 90.38 124 MET A CA 1
ATOM 941 C C . MET A 1 124 ? 0.752 -8.418 1.089 1.00 90.38 124 MET A C 1
ATOM 943 O O . MET A 1 124 ? 0.044 -9.103 1.824 1.00 90.38 124 MET A O 1
ATOM 947 N N . SER A 1 125 ? 0.760 -8.595 -0.236 1.00 89.44 125 SER A N 1
ATOM 948 C CA . SER A 1 125 ? -0.082 -9.609 -0.889 1.00 89.44 125 SER A CA 1
ATOM 949 C C . SER A 1 125 ? 0.311 -11.030 -0.477 1.00 89.44 125 SER A C 1
ATOM 951 O O . SER A 1 125 ? -0.559 -11.799 -0.063 1.00 89.44 125 SER A O 1
ATOM 953 N N . ILE A 1 126 ? 1.611 -11.346 -0.462 1.00 88.69 126 ILE A N 1
ATOM 954 C CA . ILE A 1 126 ? 2.131 -12.628 0.040 1.00 88.69 126 ILE A CA 1
ATOM 955 C C . ILE A 1 126 ? 1.773 -12.807 1.521 1.00 88.69 126 ILE A C 1
ATOM 957 O O . ILE A 1 126 ? 1.237 -13.840 1.921 1.00 88.69 126 ILE A O 1
ATOM 961 N N . THR A 1 127 ? 1.988 -11.775 2.338 1.00 86.50 127 THR A N 1
ATOM 962 C CA . THR A 1 12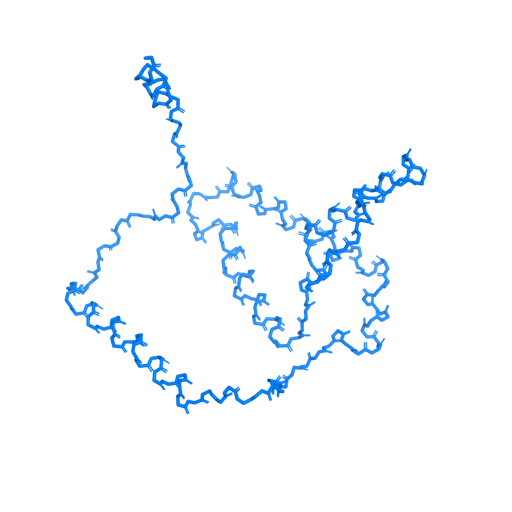7 ? 1.673 -11.817 3.773 1.00 86.50 127 THR A CA 1
ATOM 963 C C . THR A 1 127 ? 0.176 -12.047 4.020 1.00 86.50 127 THR A C 1
ATOM 965 O O . THR A 1 127 ? -0.189 -12.820 4.904 1.00 86.50 127 THR A O 1
ATOM 968 N N . VAL A 1 128 ? -0.711 -11.435 3.226 1.00 85.25 128 VAL A N 1
ATOM 969 C CA . VAL A 1 128 ? -2.168 -11.630 3.335 1.00 85.25 128 VAL A CA 1
ATOM 970 C C . VAL A 1 128 ? -2.610 -13.010 2.852 1.00 85.25 128 VAL A C 1
ATOM 972 O O . VAL A 1 128 ? -3.549 -13.595 3.410 1.00 85.25 128 VAL A O 1
ATOM 975 N N . ALA A 1 129 ? -1.956 -13.537 1.818 1.00 82.25 129 ALA A N 1
ATOM 976 C CA . ALA A 1 129 ? -2.195 -14.892 1.344 1.00 82.25 129 ALA A CA 1
ATOM 977 C C . ALA A 1 129 ? -1.855 -15.918 2.438 1.00 82.25 129 ALA A C 1
ATOM 979 O O . ALA A 1 129 ? -2.675 -16.795 2.714 1.00 82.25 129 ALA A O 1
ATOM 980 N N . LEU A 1 130 ? -0.711 -15.744 3.111 1.00 81.94 130 LEU A N 1
ATOM 981 C CA . LEU A 1 130 ? -0.202 -16.663 4.133 1.00 81.94 130 LEU A CA 1
ATOM 982 C C . LEU A 1 130 ? -0.899 -16.525 5.493 1.00 81.94 130 LEU A C 1
ATOM 984 O O . LEU A 1 130 ? -1.346 -17.522 6.057 1.00 81.94 130 LEU A O 1
ATOM 988 N N . LEU A 1 131 ? -0.979 -15.304 6.029 1.00 77.88 131 LEU A N 1
ATOM 989 C CA . LEU A 1 131 ? -1.330 -15.059 7.433 1.00 77.88 131 LEU A CA 1
ATOM 990 C C . LEU A 1 131 ? -2.767 -14.533 7.640 1.00 77.88 131 LEU A C 1
ATOM 992 O O . LEU A 1 131 ? -3.263 -14.490 8.770 1.00 77.88 131 LEU A O 1
ATOM 996 N N . GLY A 1 132 ? -3.451 -14.112 6.570 1.00 76.50 132 GLY A N 1
ATOM 997 C CA . GLY A 1 132 ? -4.801 -13.535 6.615 1.00 76.50 132 GLY A CA 1
ATOM 998 C C . GLY A 1 132 ? -4.836 -12.004 6.505 1.00 76.50 132 GLY A C 1
ATOM 999 O O . GLY A 1 132 ? -3.874 -11.366 6.099 1.00 76.50 132 GLY A O 1
ATOM 1000 N N . ASN A 1 133 ? -5.972 -11.373 6.821 1.00 81.31 133 ASN A N 1
ATOM 1001 C CA . ASN A 1 133 ? -6.196 -9.940 6.558 1.00 81.31 133 ASN A CA 1
ATOM 1002 C C . ASN A 1 133 ? -5.447 -9.002 7.538 1.00 81.31 133 ASN A C 1
ATOM 1004 O O . ASN A 1 133 ? -6.061 -8.344 8.380 1.00 81.31 133 ASN A O 1
ATOM 1008 N N . PHE A 1 134 ? -4.122 -8.911 7.400 1.00 81.94 134 PHE A N 1
ATOM 1009 C CA . PHE A 1 134 ? -3.258 -7.984 8.148 1.00 81.94 134 PHE A CA 1
ATOM 1010 C C . PHE A 1 134 ? -3.516 -6.512 7.801 1.00 81.94 134 PHE A C 1
ATOM 1012 O O . PHE A 1 134 ? -3.334 -5.628 8.640 1.00 81.94 134 PHE A O 1
ATOM 1019 N N . TRP A 1 135 ? -4.015 -6.238 6.592 1.00 83.50 135 TRP A N 1
ATOM 1020 C CA . TRP A 1 135 ? -4.353 -4.885 6.152 1.00 83.50 135 TRP A CA 1
ATOM 1021 C C . TRP A 1 135 ? -5.364 -4.198 7.075 1.00 83.50 135 TRP A C 1
ATOM 1023 O O . TRP A 1 135 ? -5.244 -3.008 7.351 1.00 83.50 135 TRP A O 1
ATOM 1033 N N . ALA A 1 136 ? -6.321 -4.943 7.633 1.00 81.38 136 ALA A N 1
ATOM 1034 C CA . ALA A 1 136 ? -7.323 -4.389 8.544 1.00 81.38 136 ALA A CA 1
ATOM 1035 C C . ALA A 1 136 ? -6.735 -3.723 9.809 1.00 81.38 136 ALA A C 1
ATOM 1037 O O . ALA A 1 136 ? -7.415 -2.879 10.410 1.00 81.38 136 ALA A O 1
ATOM 1038 N N . LEU A 1 137 ? -5.514 -4.113 10.200 1.00 82.62 137 LEU A N 1
ATOM 1039 C CA . LEU A 1 137 ? -4.760 -3.587 11.344 1.00 82.62 137 LEU A CA 1
ATOM 1040 C C . LEU A 1 137 ? -3.851 -2.427 10.930 1.00 82.62 137 LEU A C 1
ATOM 1042 O O . LEU A 1 137 ? -3.788 -1.420 11.630 1.00 82.62 137 LEU A O 1
ATOM 1046 N N . LEU A 1 138 ? -3.166 -2.582 9.795 1.00 87.44 138 LEU A N 1
ATOM 1047 C CA . LEU A 1 138 ? -2.154 -1.648 9.308 1.00 87.44 138 LEU A CA 1
ATOM 1048 C C . LEU A 1 138 ? -2.720 -0.504 8.471 1.00 87.44 138 LEU A C 1
ATOM 1050 O O . LEU A 1 138 ? -1.962 0.390 8.148 1.00 87.44 138 LEU A O 1
ATOM 1054 N N . ASN A 1 139 ? -3.996 -0.497 8.090 1.00 90.44 139 ASN A N 1
ATOM 1055 C CA . ASN A 1 139 ? -4.538 0.525 7.193 1.00 90.44 139 ASN A CA 1
ATOM 1056 C C . ASN A 1 139 ? -4.403 1.952 7.782 1.00 90.44 139 ASN A C 1
ATOM 1058 O O . ASN A 1 139 ? -5.168 2.299 8.691 1.00 90.44 139 ASN A O 1
ATOM 1062 N N . PRO A 1 140 ? -3.498 2.802 7.249 1.00 91.19 140 PRO A N 1
ATOM 1063 C CA . PRO A 1 140 ? -3.215 4.113 7.827 1.00 91.19 140 PRO A CA 1
ATOM 1064 C C . PRO A 1 140 ? -4.408 5.063 7.696 1.00 91.19 140 PRO A C 1
ATOM 1066 O O . PRO A 1 140 ? -4.676 5.835 8.609 1.00 91.19 140 PRO A O 1
ATOM 1069 N N . TRP A 1 141 ? -5.199 4.957 6.624 1.00 92.00 141 TRP A N 1
ATOM 1070 C CA . TRP A 1 141 ? -6.393 5.783 6.415 1.00 92.00 141 TRP A CA 1
ATOM 1071 C C . TRP A 1 141 ? -7.459 5.515 7.473 1.00 92.00 141 TRP A C 1
ATOM 1073 O O . TRP A 1 141 ? -8.020 6.440 8.058 1.00 92.00 141 TRP A O 1
ATOM 1083 N N . LYS A 1 142 ? -7.694 4.233 7.773 1.00 87.69 142 LYS A N 1
ATOM 1084 C CA . LYS A 1 142 ? -8.608 3.815 8.841 1.00 87.69 142 LYS A CA 1
ATOM 1085 C C . LYS A 1 142 ? -8.124 4.304 10.207 1.00 87.69 142 LYS A C 1
ATOM 1087 O O . LYS A 1 142 ? -8.938 4.703 11.037 1.00 87.69 142 LYS A O 1
ATOM 1092 N N . ILE A 1 143 ? -6.814 4.260 10.446 1.00 90.38 143 ILE A N 1
ATOM 1093 C CA . ILE A 1 143 ? -6.201 4.716 11.698 1.00 90.38 143 ILE A CA 1
ATOM 1094 C C . ILE A 1 143 ? -6.376 6.227 11.865 1.00 90.38 143 ILE A C 1
ATOM 1096 O O . ILE A 1 143 ? -6.884 6.656 12.900 1.00 90.38 143 ILE A O 1
ATOM 1100 N N . ILE A 1 144 ? -6.025 7.008 10.840 1.00 92.06 144 ILE A N 1
ATOM 1101 C CA . ILE A 1 144 ? -6.168 8.470 10.825 1.00 92.06 144 ILE A CA 1
ATOM 1102 C C . ILE A 1 144 ? -7.630 8.862 11.047 1.00 92.06 144 ILE A C 1
ATOM 1104 O O . ILE A 1 144 ? -7.912 9.707 11.893 1.00 92.06 144 ILE A O 1
ATOM 1108 N N . PHE A 1 145 ? -8.569 8.210 10.353 1.00 89.12 145 PHE A N 1
ATOM 1109 C CA . PHE A 1 145 ? -9.998 8.449 10.557 1.00 89.12 145 PHE A CA 1
ATOM 1110 C C . PHE A 1 145 ? -10.434 8.137 11.994 1.00 89.12 145 PHE A C 1
ATOM 1112 O O . PHE A 1 145 ? -11.141 8.930 12.609 1.00 89.12 145 PHE A O 1
ATOM 1119 N N . GLY A 1 146 ? -9.981 7.015 12.560 1.00 86.81 146 GLY A N 1
ATOM 1120 C CA . GLY A 1 146 ? -10.290 6.650 13.942 1.00 86.81 146 GLY A CA 1
ATOM 1121 C C . GLY A 1 146 ? -9.759 7.659 14.965 1.00 86.81 146 GLY A C 1
ATOM 1122 O O . GLY A 1 146 ? -10.444 7.961 15.940 1.00 86.81 146 GLY A O 1
ATOM 1123 N N . TRP A 1 147 ? -8.565 8.217 14.744 1.00 89.00 147 TRP A N 1
ATOM 1124 C CA . TRP A 1 147 ? -8.031 9.294 15.582 1.00 89.00 147 TRP A CA 1
ATOM 1125 C C . TRP A 1 147 ? -8.817 10.593 15.415 1.00 89.00 147 TRP A C 1
ATOM 1127 O O . TRP A 1 147 ? -9.163 11.217 16.416 1.00 89.00 147 TRP A O 1
ATOM 1137 N N . ALA A 1 148 ? -9.161 10.967 14.180 1.00 88.00 148 ALA A N 1
ATOM 1138 C CA . ALA A 1 148 ? -9.993 12.135 13.905 1.00 88.00 148 ALA A CA 1
ATOM 1139 C C . ALA A 1 148 ? -11.371 12.021 14.578 1.00 88.00 148 ALA A C 1
ATOM 1141 O O . ALA A 1 148 ? -11.835 12.976 15.196 1.00 88.00 148 ALA A O 1
ATOM 1142 N N . GLU A 1 149 ? -11.999 10.842 14.536 1.00 86.75 149 GLU A N 1
ATOM 1143 C CA . GLU A 1 149 ? -13.257 10.566 15.237 1.00 86.75 149 GLU A CA 1
ATOM 1144 C C . GLU A 1 149 ? -13.098 10.634 16.760 1.00 86.75 149 GLU A C 1
ATOM 1146 O O . GLU A 1 149 ? -13.945 11.224 17.430 1.00 86.75 149 GLU A O 1
ATOM 1151 N N . GLY A 1 150 ? -12.001 10.110 17.314 1.00 83.69 150 GLY A N 1
ATOM 1152 C CA . GLY A 1 150 ? -11.690 10.226 18.742 1.00 83.69 150 GLY A CA 1
ATOM 1153 C C . GLY A 1 150 ? -11.541 11.678 19.204 1.00 83.69 150 GLY A C 1
ATOM 1154 O O . GLY A 1 150 ? -12.162 12.078 20.188 1.00 83.69 150 GLY A O 1
ATOM 1155 N N . ILE A 1 151 ? -10.785 12.486 18.456 1.00 85.62 151 ILE A N 1
ATOM 1156 C CA . ILE A 1 151 ? -10.615 13.922 18.724 1.00 85.62 151 ILE A CA 1
ATOM 1157 C C . ILE A 1 151 ? -11.958 14.647 18.594 1.00 85.62 151 ILE A C 1
ATOM 1159 O O . ILE A 1 151 ? -12.325 15.434 19.462 1.00 85.62 151 ILE A O 1
ATOM 1163 N N . HIS A 1 152 ? -12.735 14.353 17.550 1.00 84.06 152 HIS A N 1
ATOM 1164 C CA . HIS A 1 152 ? -14.041 14.975 17.351 1.00 84.06 152 HIS A CA 1
ATOM 1165 C C . HIS A 1 152 ? -15.011 14.660 18.493 1.00 84.06 152 HIS A C 1
ATOM 1167 O O . HIS A 1 152 ? -15.708 15.558 18.955 1.00 84.06 152 HIS A O 1
ATOM 1173 N N . ARG A 1 153 ? -15.035 13.419 18.993 1.00 83.12 153 ARG A N 1
ATOM 1174 C CA . ARG A 1 153 ? -15.852 13.042 20.159 1.00 83.12 153 ARG A CA 1
ATOM 1175 C C . ARG A 1 153 ? -15.413 13.752 21.438 1.00 83.12 153 ARG A C 1
ATOM 1177 O O . ARG A 1 153 ? -16.273 14.079 22.250 1.00 83.12 153 ARG A O 1
ATOM 1184 N N . LEU A 1 154 ? -14.113 14.009 21.602 1.00 82.50 154 LEU A N 1
ATOM 1185 C CA . LEU A 1 154 ? -13.581 14.771 22.735 1.00 82.50 154 LEU A CA 1
ATOM 1186 C C . LEU A 1 154 ? -14.022 16.244 22.683 1.00 82.50 154 LEU A C 1
ATOM 1188 O O . LEU A 1 154 ? -14.352 16.823 23.711 1.00 82.50 154 LEU A O 1
ATOM 1192 N N . VAL A 1 155 ? -14.062 16.835 21.485 1.00 83.44 155 VAL A N 1
ATOM 1193 C CA . VAL A 1 155 ? -14.449 18.242 21.273 1.00 83.44 155 VAL A CA 1
ATOM 1194 C C . VAL A 1 155 ? -15.974 18.431 21.228 1.00 83.44 155 VAL A C 1
ATOM 1196 O O . VAL A 1 155 ? -16.481 19.464 21.659 1.00 83.44 155 VAL A O 1
ATOM 1199 N N . ARG A 1 156 ? -16.728 17.458 20.701 1.00 79.38 156 ARG A N 1
ATOM 1200 C CA . ARG A 1 156 ? -18.197 17.480 20.583 1.00 79.38 156 ARG A CA 1
ATOM 1201 C C . ARG A 1 156 ? -18.805 16.139 21.017 1.00 79.38 156 ARG A C 1
ATOM 1203 O O . ARG A 1 156 ? -19.074 15.282 20.164 1.00 79.38 156 ARG A O 1
ATOM 1210 N N . PRO A 1 157 ? -19.080 15.962 22.320 1.00 73.56 157 PRO A N 1
ATOM 1211 C CA . PRO A 1 157 ? -19.745 14.768 22.827 1.00 73.56 157 PRO A CA 1
ATOM 1212 C C . PRO A 1 157 ? -21.097 14.563 22.123 1.00 73.56 157 PRO A C 1
ATOM 1214 O O . PRO A 1 157 ? -21.922 15.472 22.077 1.00 73.56 157 PRO A O 1
ATOM 1217 N N . GLY A 1 158 ? -21.320 13.381 21.539 1.00 69.25 158 GLY A N 1
ATOM 1218 C CA . GLY A 1 158 ? -22.606 12.992 20.936 1.00 69.25 158 GLY A CA 1
ATOM 1219 C C . GLY A 1 158 ? -22.731 13.134 19.412 1.00 69.25 158 GLY A C 1
ATOM 1220 O O . GLY A 1 158 ? -23.743 12.710 18.859 1.00 69.25 158 GLY A O 1
ATOM 1221 N N . ARG A 1 159 ? -21.724 13.663 18.699 1.00 68.69 159 ARG A N 1
ATOM 1222 C CA . ARG A 1 159 ? -21.701 13.659 17.220 1.00 68.69 159 ARG A CA 1
ATOM 1223 C C . ARG A 1 159 ? -20.545 12.809 16.700 1.00 68.69 159 ARG A C 1
ATOM 1225 O O . ARG A 1 159 ? -19.388 13.042 17.043 1.00 68.69 159 ARG A O 1
ATOM 1232 N N . ASN A 1 160 ? -20.859 11.848 15.837 1.00 73.25 160 ASN A N 1
ATOM 1233 C CA . ASN A 1 160 ? -19.859 11.062 15.122 1.00 73.25 160 ASN A CA 1
ATOM 1234 C C . ASN A 1 160 ? -19.497 11.743 13.797 1.00 73.25 160 ASN A C 1
ATOM 1236 O O . ASN A 1 160 ? -20.350 12.357 13.157 1.00 73.25 160 ASN A O 1
ATOM 1240 N N . LEU A 1 161 ? -18.228 11.631 13.393 1.00 73.44 161 LEU A N 1
ATOM 1241 C CA . LEU A 1 161 ? -17.790 12.005 12.042 1.00 73.44 161 LEU A CA 1
ATOM 1242 C C . LEU A 1 161 ? -18.329 11.019 11.002 1.00 73.44 161 LEU A C 1
ATOM 1244 O O . LEU A 1 161 ? -18.593 11.392 9.860 1.00 73.44 161 LEU A O 1
ATOM 1248 N N . SER A 1 162 ? -18.509 9.759 11.402 1.00 74.06 162 SER A N 1
ATOM 1249 C CA . SER A 1 162 ? -19.215 8.780 10.591 1.00 74.06 162 SER A CA 1
ATOM 1250 C C . SER A 1 162 ? -20.682 9.196 10.450 1.00 74.06 162 SER A C 1
ATOM 1252 O O . SER A 1 162 ? -21.390 9.394 11.435 1.00 74.06 162 SER A O 1
ATOM 1254 N N . LEU A 1 163 ? -21.155 9.307 9.206 1.00 74.31 163 LEU A N 1
ATOM 1255 C CA . LEU A 1 163 ? -22.540 9.687 8.897 1.00 74.31 163 LEU A CA 1
ATOM 1256 C C . LEU A 1 163 ? -23.575 8.641 9.350 1.00 74.31 163 LEU A C 1
ATOM 1258 O O . LEU A 1 163 ? -24.762 8.873 9.152 1.00 74.31 163 LEU A O 1
ATOM 1262 N N . ALA A 1 164 ? -23.124 7.506 9.911 1.00 74.50 164 ALA A N 1
ATOM 1263 C CA . ALA A 1 164 ? -23.924 6.384 10.416 1.00 74.50 164 ALA A CA 1
ATOM 1264 C C . ALA A 1 164 ? -25.093 5.988 9.497 1.00 74.50 164 ALA A C 1
ATOM 1266 O O . ALA A 1 164 ? -26.124 5.519 9.962 1.00 74.50 164 ALA A O 1
ATOM 1267 N N . ARG A 1 165 ? -24.940 6.211 8.185 1.00 77.44 165 ARG A N 1
ATOM 1268 C CA . ARG A 1 165 ? -25.948 5.844 7.201 1.00 77.44 165 ARG A CA 1
ATOM 1269 C C . ARG A 1 165 ? -25.890 4.346 7.000 1.00 77.44 165 ARG A C 1
ATOM 1271 O O . ARG A 1 165 ? -24.808 3.802 6.766 1.00 77.44 165 ARG A O 1
ATOM 1278 N N . ASP A 1 166 ? -27.056 3.724 7.047 1.00 79.44 166 ASP A N 1
ATOM 1279 C CA . ASP A 1 166 ? -27.192 2.335 6.660 1.00 79.44 166 ASP A CA 1
ATOM 1280 C C . ASP A 1 166 ? -26.736 2.167 5.214 1.00 79.44 166 ASP A C 1
ATOM 1282 O O . ASP A 1 166 ? -27.014 2.992 4.335 1.00 79.44 166 ASP A O 1
ATOM 1286 N N . TYR A 1 167 ? -25.970 1.105 4.988 1.00 68.69 167 TYR A N 1
ATOM 1287 C CA . TYR A 1 167 ? -25.577 0.735 3.641 1.00 68.69 167 TYR A CA 1
ATOM 1288 C C . TYR A 1 167 ? -26.856 0.368 2.879 1.00 68.69 167 TYR A C 1
ATOM 1290 O O . TYR A 1 167 ? -27.654 -0.407 3.415 1.00 68.69 167 TYR A O 1
ATOM 1298 N N . PRO A 1 168 ? -27.089 0.906 1.668 1.00 82.50 168 PRO A N 1
ATOM 1299 C CA . PRO A 1 168 ? -28.263 0.532 0.895 1.00 82.50 168 PRO A CA 1
ATOM 1300 C C . PRO A 1 168 ? -28.283 -0.988 0.716 1.00 82.50 168 PRO A C 1
ATOM 1302 O O . PRO A 1 168 ? -27.240 -1.604 0.465 1.00 82.50 168 PRO A O 1
ATOM 1305 N N . ALA A 1 169 ? -29.461 -1.586 0.906 1.00 78.19 169 ALA A N 1
ATOM 1306 C CA . ALA A 1 169 ? -29.654 -3.009 0.672 1.00 78.19 169 ALA A CA 1
ATOM 1307 C C . ALA A 1 169 ? -29.246 -3.330 -0.775 1.00 78.19 169 ALA A C 1
ATOM 1309 O O . ALA A 1 169 ? -29.593 -2.582 -1.691 1.00 78.19 169 ALA A O 1
ATOM 1310 N N . ARG A 1 170 ? -28.428 -4.377 -0.932 1.00 63.41 170 ARG A N 1
ATOM 1311 C CA . ARG A 1 170 ? -27.915 -4.835 -2.230 1.00 63.41 170 ARG A CA 1
ATOM 1312 C C . ARG A 1 170 ? -29.028 -5.331 -3.136 1.00 63.41 170 ARG A C 1
ATOM 1314 O O . ARG A 1 170 ? -29.962 -5.963 -2.596 1.00 63.41 170 ARG A O 1
#

Radius of gyration: 24.05 Å; Cα contacts (8 Å, |Δi|>4): 93; chains: 1; bounding box: 47×59×58 Å

Foldseek 3Di:
DPPVVVVVVVVPDDPPPPPPDDPPDDDPDDPVVVVVVVVVVVVVVCVCCVVPPDVPDDPPDPAQQVCPDPVNVVQLVPPVNLVVLLVVLLVLVVQLVCLVVPNDPDLVRGPNNCCVPPCNPPVVVVCCRHHNPPCVSSVNVVSVQVVVQVVVCVVPPPDGPPPPDDDPDD

Sequence (170 aa):
MPPALALVGSLAAWPVYAHGFGQRTELPVPLGYFLVGAGLAVALSFVLISTLVDISGQPSYWRHNLIGHRWSKGVLTSPLTLLPVKLVSVFLLGLVIATGFGGDPSPLLNFSPVFVWVIWWVGMSITVALLGNFWALLNPWKIIFGWAEGIHRLVRPGRNLSLARDYPAR

Solvent-accessible surface area (backbone atoms only — not comparable to full-atom values): 10246 Å² total; per-residue (Å²): 137,67,69,68,60,54,55,54,55,62,75,66,62,67,87,74,86,78,66,85,68,74,78,87,75,78,68,97,55,62,66,69,61,49,52,53,51,53,50,49,52,54,53,49,51,50,52,48,46,69,73,70,52,80,83,69,84,73,89,81,64,92,56,54,43,62,59,75,39,78,66,38,43,58,58,66,61,35,66,76,64,39,45,60,53,44,51,52,32,42,48,51,53,50,48,34,52,51,29,64,78,72,40,55,91,50,59,89,76,11,60,26,56,43,41,53,58,47,50,41,54,51,45,45,49,54,47,34,62,50,43,29,80,58,59,83,70,48,41,40,68,63,49,53,50,52,50,52,39,51,53,42,35,73,78,39,77,92,53,70,80,66,83,81,67,77,75,77,83,131

Mean predicted aligned error: 13.27 Å